Protein AF-A0A382XWN4-F1 (afdb_monomer_lite)

Secondary structure (DSSP, 8-state):
-HHHHHHHHHHHHHHHHHHHHHHHHHH---S---BSSTT--S-SS--SHHHHHHHHHHHHH--PPPPPB---TTSPPPPHHHHHHHHHHGGG-----SS--

Radius of gyration: 25.38 Å; chains: 1; bounding box: 62×57×52 Å

Foldseek 3Di:
DVVVVVVVVVVVVVVVVVVVVVVVVVVPPVQPQEQPDPQSQQSPPDRDVVSVVQCCCVVPVVHDGGHHHPPVPPPPDQDPVRVVVVVVVPVPPPPPDPDDD

Organism: NCBI:txid408172

pLDDT: mean 78.72, std 16.1, range [40.53, 98.25]

Sequence (101 aa):
MKRMILFALFLNAALLGVIALQLVALAGGDEGPVASVNGDTNGDGTRDVSDAIHLLSWLFTGGVEPVPVACAQDAPALTPEQAEILSYMSLVTLPVDDIGN

Structure (mmCIF, N/CA/C/O backbone):
data_AF-A0A382XWN4-F1
#
_entry.id   AF-A0A382XWN4-F1
#
loop_
_atom_site.group_PDB
_atom_site.id
_atom_site.type_symbol
_atom_site.label_atom_id
_atom_site.label_alt_id
_atom_site.label_comp_id
_atom_site.label_asym_id
_atom_site.label_entity_id
_atom_site.label_seq_id
_atom_site.pdbx_PDB_ins_code
_atom_site.Cartn_x
_atom_site.Cartn_y
_atom_site.Cartn_z
_atom_site.occupancy
_atom_site.B_iso_or_equiv
_atom_site.auth_seq_id
_atom_site.auth_comp_id
_atom_site.auth_asym_id
_atom_site.auth_atom_id
_atom_site.pdbx_PDB_model_num
ATOM 1 N N . MET A 1 1 ? 43.787 -22.849 -33.720 1.00 65.38 1 MET A N 1
ATOM 2 C CA . MET A 1 1 ? 42.427 -22.347 -34.036 1.00 65.38 1 MET A CA 1
ATOM 3 C C . MET A 1 1 ? 41.381 -22.734 -32.983 1.00 65.38 1 MET A C 1
ATOM 5 O O . MET A 1 1 ? 40.841 -21.831 -32.367 1.00 65.38 1 MET A O 1
ATOM 9 N N . LYS A 1 2 ? 41.148 -24.024 -32.665 1.00 72.56 2 LYS A N 1
ATOM 10 C CA . LYS A 1 2 ? 40.170 -24.450 -31.624 1.00 72.56 2 LYS A CA 1
ATOM 11 C C . LYS A 1 2 ? 40.362 -23.808 -30.236 1.00 72.56 2 LYS A C 1
ATOM 13 O O . LYS A 1 2 ? 39.391 -23.389 -29.621 1.00 72.56 2 LYS A O 1
ATOM 18 N N . ARG A 1 3 ? 41.609 -23.684 -29.764 1.00 80.44 3 ARG A N 1
ATOM 19 C CA . ARG A 1 3 ? 41.934 -23.066 -28.460 1.00 80.44 3 ARG A CA 1
ATOM 20 C C . ARG A 1 3 ? 41.602 -21.568 -28.391 1.00 80.44 3 ARG A C 1
ATOM 22 O O . ARG A 1 3 ? 41.192 -21.089 -27.346 1.00 80.44 3 ARG A O 1
ATOM 29 N N . MET A 1 4 ? 41.726 -20.855 -29.510 1.00 87.06 4 MET A N 1
ATOM 30 C CA . MET A 1 4 ? 41.373 -19.432 -29.606 1.00 87.06 4 MET A CA 1
ATOM 31 C C . MET A 1 4 ? 39.853 -19.230 -29.624 1.00 87.06 4 MET A C 1
ATOM 33 O O . MET A 1 4 ? 39.355 -18.312 -28.987 1.00 87.06 4 MET A O 1
ATOM 37 N N . ILE A 1 5 ? 39.115 -20.120 -30.300 1.00 89.44 5 ILE A N 1
ATOM 38 C CA . ILE A 1 5 ? 37.642 -20.099 -30.328 1.00 89.44 5 ILE A CA 1
ATOM 39 C C . ILE A 1 5 ? 37.071 -20.357 -28.928 1.00 89.44 5 ILE A C 1
ATOM 41 O O . ILE A 1 5 ? 36.167 -19.651 -28.497 1.00 89.44 5 ILE A O 1
ATOM 45 N N . LEU A 1 6 ? 37.634 -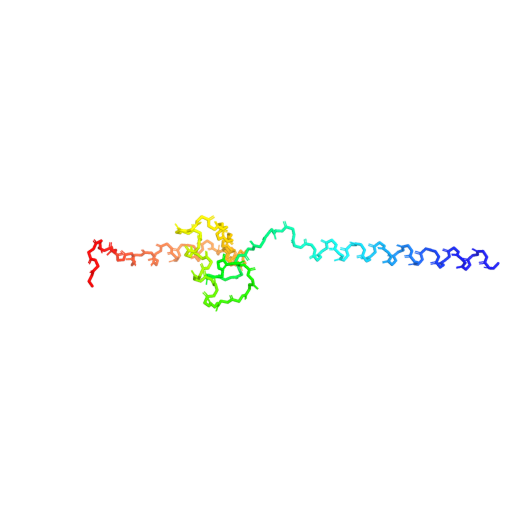21.319 -28.190 1.00 87.81 6 LEU A N 1
ATOM 46 C CA . LEU A 1 6 ? 37.252 -21.590 -26.799 1.00 87.81 6 LEU A CA 1
ATOM 47 C C . LEU A 1 6 ? 37.489 -20.384 -25.885 1.00 87.81 6 LEU A C 1
ATOM 49 O O . LEU A 1 6 ? 36.635 -20.073 -25.063 1.00 87.81 6 LEU A O 1
ATOM 53 N N . PHE A 1 7 ? 38.614 -19.687 -26.053 1.00 92.38 7 PHE A N 1
ATOM 54 C CA . PHE A 1 7 ? 38.912 -18.487 -25.273 1.00 92.38 7 PHE A CA 1
ATOM 55 C C . PHE A 1 7 ? 37.929 -17.349 -25.574 1.00 92.38 7 PHE A C 1
ATOM 57 O O . PHE A 1 7 ? 37.404 -16.727 -24.656 1.00 92.38 7 PHE A O 1
ATOM 64 N N . ALA A 1 8 ? 37.618 -17.120 -26.853 1.00 90.31 8 ALA A N 1
ATOM 65 C CA . ALA A 1 8 ? 36.630 -16.125 -27.260 1.00 90.31 8 ALA A CA 1
ATOM 66 C C . ALA A 1 8 ? 35.223 -16.459 -26.736 1.00 90.31 8 ALA A C 1
ATOM 68 O O . ALA A 1 8 ? 34.504 -15.565 -26.294 1.00 90.31 8 ALA A O 1
ATOM 69 N N . LEU A 1 9 ? 34.835 -17.737 -26.746 1.00 92.31 9 LEU A N 1
ATOM 70 C CA . LEU A 1 9 ? 33.541 -18.184 -26.233 1.00 92.31 9 LEU A CA 1
ATOM 71 C C . LEU A 1 9 ? 33.458 -18.052 -24.708 1.00 92.31 9 LEU A C 1
ATOM 73 O O . LEU A 1 9 ? 32.450 -17.580 -24.194 1.00 92.31 9 LEU A O 1
ATOM 77 N N . PHE A 1 10 ? 34.535 -18.392 -23.996 1.00 94.38 10 PHE A N 1
ATOM 78 C CA . PHE A 1 10 ? 34.638 -18.187 -22.553 1.00 94.38 10 PHE A CA 1
ATOM 79 C C . PHE A 1 10 ? 34.536 -16.703 -22.185 1.00 94.38 10 PHE A C 1
ATOM 81 O O . PHE A 1 10 ? 33.781 -16.348 -21.287 1.00 94.38 10 PHE A O 1
ATOM 88 N N . LEU A 1 11 ? 35.236 -15.829 -22.915 1.00 94.19 11 LEU A N 1
ATOM 89 C CA . LEU A 1 11 ? 35.190 -14.387 -22.683 1.00 94.19 11 LEU A CA 1
ATOM 90 C C . LEU A 1 11 ? 33.790 -13.808 -22.944 1.00 94.19 11 LEU A C 1
ATOM 92 O O . LEU A 1 11 ? 33.306 -13.013 -22.145 1.00 94.19 11 LEU A O 1
ATOM 96 N N . ASN A 1 12 ? 33.119 -14.241 -24.017 1.00 91.56 12 ASN A N 1
ATOM 97 C CA . ASN A 1 12 ? 31.736 -13.845 -24.296 1.00 91.56 12 ASN A CA 1
ATOM 98 C C . ASN A 1 12 ? 30.770 -14.343 -23.211 1.00 91.56 12 ASN A C 1
ATOM 100 O O . ASN A 1 12 ? 29.927 -13.576 -22.758 1.00 91.56 12 ASN A O 1
ATOM 104 N N . ALA A 1 13 ? 30.908 -15.592 -22.757 1.00 94.12 13 ALA A N 1
ATOM 105 C CA . ALA A 1 13 ? 30.074 -16.145 -21.691 1.00 94.12 13 ALA A CA 1
ATOM 106 C C . ALA A 1 13 ? 30.297 -15.427 -20.349 1.00 94.12 13 ALA A C 1
ATOM 108 O O . ALA A 1 13 ? 29.333 -15.119 -19.651 1.00 94.12 13 ALA A O 1
ATOM 109 N N . ALA A 1 14 ? 31.550 -15.111 -20.011 1.00 94.00 14 ALA A N 1
ATOM 110 C CA . ALA A 1 14 ? 31.891 -14.356 -18.810 1.00 94.00 14 ALA A CA 1
ATOM 111 C C . ALA A 1 14 ? 31.325 -12.929 -18.862 1.00 94.00 14 ALA A C 1
ATOM 113 O O . ALA A 1 14 ? 30.727 -12.477 -17.890 1.00 94.00 14 ALA A O 1
ATOM 114 N N . LEU A 1 15 ? 31.448 -12.243 -20.005 1.00 93.94 15 LEU A N 1
ATOM 115 C CA . LEU A 1 15 ? 30.873 -10.913 -20.206 1.00 93.94 15 LEU A CA 1
ATOM 116 C C . LEU A 1 15 ? 29.347 -10.934 -20.044 1.00 93.94 15 LEU A C 1
ATOM 118 O O . LEU A 1 15 ? 28.794 -10.096 -19.335 1.00 93.94 15 LEU A O 1
ATOM 122 N N . LEU A 1 16 ? 28.675 -11.922 -20.642 1.00 92.00 16 LEU A N 1
ATOM 123 C CA . LEU A 1 16 ? 27.226 -12.085 -20.519 1.00 92.00 16 LEU A CA 1
ATOM 124 C C . LEU A 1 16 ? 26.806 -12.360 -19.067 1.00 92.00 16 LEU A C 1
ATOM 126 O O . LEU A 1 16 ? 25.818 -11.802 -18.600 1.00 92.00 16 LEU A O 1
ATOM 130 N N . GLY A 1 17 ? 27.576 -13.178 -18.341 1.00 91.44 17 GLY A N 1
ATOM 131 C CA . GLY A 1 17 ? 27.346 -13.463 -16.925 1.00 91.44 17 GLY A CA 1
ATOM 132 C C . GLY A 1 17 ? 27.500 -12.229 -16.034 1.00 91.44 17 GLY A C 1
ATOM 133 O O . GLY A 1 17 ? 26.668 -12.003 -15.161 1.00 91.44 17 GLY A O 1
ATOM 134 N N . VAL A 1 18 ? 28.512 -11.393 -16.287 1.00 90.62 18 VAL A N 1
ATOM 135 C CA . VAL A 1 18 ? 28.707 -10.124 -15.564 1.00 90.62 18 VAL A CA 1
ATOM 136 C C . VAL A 1 18 ? 27.560 -9.150 -15.841 1.00 90.62 18 VAL A C 1
ATOM 138 O O . VAL A 1 18 ? 27.043 -8.549 -14.903 1.00 90.62 18 VAL A O 1
ATOM 141 N N . ILE A 1 19 ? 27.119 -9.028 -17.097 1.00 86.56 19 ILE A N 1
ATOM 142 C CA . ILE A 1 19 ? 25.971 -8.184 -17.466 1.00 86.56 19 ILE A CA 1
ATOM 143 C C . ILE A 1 19 ? 24.690 -8.688 -16.787 1.00 86.56 19 ILE A C 1
ATOM 145 O O . ILE A 1 19 ? 23.955 -7.892 -16.211 1.00 86.56 19 ILE A O 1
ATOM 149 N N . ALA A 1 20 ? 24.440 -9.999 -16.788 1.00 82.62 20 ALA A N 1
ATOM 150 C CA . ALA A 1 20 ? 23.283 -10.583 -16.109 1.00 82.62 20 ALA A CA 1
ATOM 151 C C . ALA A 1 20 ? 23.294 -10.302 -14.596 1.00 82.62 20 ALA A C 1
ATOM 153 O O . ALA A 1 20 ? 22.256 -9.970 -14.028 1.00 82.62 20 ALA A O 1
ATOM 154 N N . LEU A 1 21 ? 24.465 -10.371 -13.953 1.00 76.88 21 LEU A N 1
ATOM 155 C CA . LEU A 1 21 ? 24.609 -10.075 -12.526 1.00 76.88 21 LEU A CA 1
ATOM 156 C C . LEU A 1 21 ? 24.355 -8.591 -12.215 1.00 76.88 21 LEU A C 1
ATOM 158 O O . LEU A 1 21 ? 23.700 -8.274 -11.226 1.00 76.88 21 LEU A O 1
ATOM 162 N N . GLN A 1 22 ? 24.824 -7.684 -13.078 1.00 74.38 22 GLN A N 1
ATOM 163 C CA . GLN A 1 22 ? 24.570 -6.245 -12.941 1.00 74.38 22 GLN A CA 1
ATOM 164 C C . GLN A 1 22 ? 23.089 -5.890 -13.144 1.00 74.38 22 GLN A C 1
ATOM 166 O O . GLN A 1 22 ? 22.570 -5.028 -12.442 1.00 74.38 22 GLN A O 1
ATOM 171 N N . LEU A 1 23 ? 22.388 -6.572 -14.056 1.00 64.38 23 LEU A N 1
ATOM 172 C CA . LEU A 1 23 ? 20.950 -6.372 -14.265 1.00 64.38 23 LEU A CA 1
ATOM 173 C C . LEU A 1 23 ? 20.113 -6.868 -13.079 1.00 64.38 23 LEU A C 1
ATOM 175 O O . LEU A 1 23 ? 19.139 -6.218 -12.712 1.00 64.38 23 LEU A O 1
ATOM 179 N N . VAL A 1 24 ? 20.511 -7.976 -12.445 1.00 66.06 24 VAL A N 1
ATOM 180 C CA . VAL A 1 24 ? 19.879 -8.454 -11.203 1.00 66.06 24 VAL A CA 1
ATOM 181 C C . VAL A 1 24 ? 20.074 -7.453 -10.061 1.00 66.06 24 VAL A C 1
ATOM 183 O O . VAL A 1 24 ? 19.134 -7.211 -9.313 1.00 66.06 24 VAL A O 1
ATOM 186 N N . ALA A 1 25 ? 21.247 -6.822 -9.957 1.00 61.06 25 ALA A N 1
ATOM 187 C CA . ALA A 1 25 ? 21.509 -5.800 -8.942 1.00 61.06 25 ALA A CA 1
ATOM 188 C C . ALA A 1 25 ? 20.694 -4.506 -9.146 1.00 61.06 25 ALA A C 1
ATOM 190 O O . ALA A 1 25 ? 20.339 -3.865 -8.168 1.00 61.06 25 ALA A O 1
ATOM 191 N N . LEU A 1 26 ? 20.355 -4.138 -10.388 1.00 57.34 26 LEU A N 1
ATOM 192 C CA . LEU A 1 26 ? 19.472 -2.997 -10.676 1.00 57.34 26 LEU A CA 1
ATOM 193 C C . LEU A 1 26 ? 17.984 -3.318 -10.433 1.00 57.34 26 LEU A C 1
ATOM 195 O O . LEU A 1 26 ? 17.194 -2.416 -10.178 1.00 57.34 26 LEU A O 1
ATOM 199 N N . ALA A 1 27 ? 17.598 -4.594 -10.519 1.00 58.88 27 ALA A N 1
ATOM 200 C CA . ALA A 1 27 ? 16.247 -5.063 -10.204 1.00 58.88 27 ALA A CA 1
ATOM 201 C C . ALA A 1 27 ? 16.025 -5.298 -8.697 1.00 58.88 27 ALA A C 1
ATOM 203 O O . ALA A 1 27 ? 14.887 -5.480 -8.266 1.00 58.88 27 ALA A O 1
ATOM 204 N N . GLY A 1 28 ? 17.100 -5.303 -7.904 1.00 51.62 28 GLY A N 1
ATOM 205 C CA .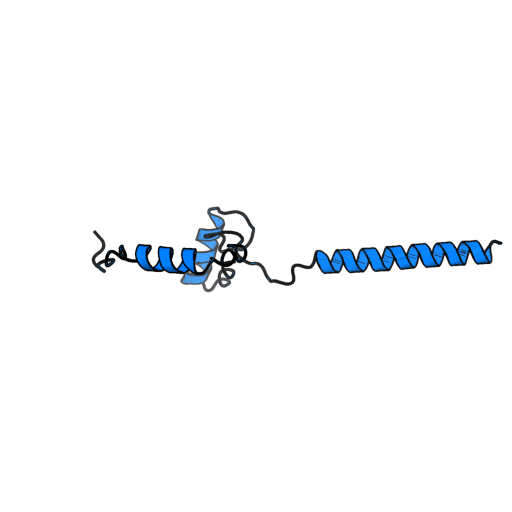 GLY A 1 28 ? 17.049 -5.335 -6.449 1.00 51.62 28 GLY A CA 1
ATOM 206 C C . GLY A 1 28 ? 16.663 -3.968 -5.901 1.00 51.62 28 GLY A C 1
ATOM 207 O O . GLY A 1 28 ? 17.530 -3.206 -5.485 1.00 51.62 28 GLY A O 1
ATOM 208 N N . GLY A 1 29 ? 15.365 -3.661 -5.911 1.00 57.31 29 GLY A N 1
ATOM 209 C CA . GLY A 1 29 ? 14.797 -2.678 -4.995 1.00 57.31 29 GLY A CA 1
ATOM 210 C C . GLY A 1 29 ? 14.996 -3.193 -3.573 1.00 57.31 29 GLY A C 1
ATOM 211 O O . GLY A 1 29 ? 14.180 -3.957 -3.075 1.00 57.31 29 GLY A O 1
ATOM 212 N N . ASP A 1 30 ? 16.131 -2.844 -2.973 1.00 55.16 30 ASP A N 1
ATOM 213 C CA . ASP A 1 30 ? 16.509 -3.195 -1.595 1.00 55.16 30 ASP A CA 1
ATOM 214 C C . ASP A 1 30 ? 15.905 -2.207 -0.577 1.00 55.16 30 ASP A C 1
ATOM 216 O O . ASP A 1 30 ? 16.255 -2.180 0.600 1.00 55.16 30 ASP A O 1
ATOM 220 N N . GLU A 1 31 ? 14.968 -1.383 -1.039 1.00 60.06 31 GLU A N 1
ATOM 221 C CA . GLU A 1 31 ? 14.023 -0.685 -0.189 1.00 60.06 31 GLU A CA 1
ATOM 222 C C . GLU A 1 31 ? 12.939 -1.727 0.128 1.00 60.06 31 GLU A C 1
ATOM 224 O O . GLU A 1 31 ? 12.261 -2.209 -0.783 1.00 60.06 31 GLU A O 1
ATOM 229 N N . GLY A 1 32 ? 12.799 -2.146 1.392 1.00 66.31 32 GLY A N 1
ATOM 230 C CA . GLY A 1 32 ? 11.679 -3.003 1.813 1.00 66.31 32 GLY A CA 1
ATOM 231 C C . GLY A 1 32 ? 10.331 -2.438 1.337 1.00 66.31 32 GLY A C 1
ATOM 232 O O . GLY A 1 32 ? 10.287 -1.286 0.922 1.00 66.31 32 GLY A O 1
ATOM 233 N N . PRO A 1 33 ? 9.227 -3.205 1.370 1.00 70.81 33 PRO A N 1
ATOM 234 C CA . PRO A 1 33 ? 7.963 -2.754 0.789 1.00 70.81 33 PRO A CA 1
ATOM 235 C C . PRO A 1 33 ? 7.613 -1.342 1.290 1.00 70.81 33 PRO A C 1
ATOM 237 O O . PRO A 1 33 ? 7.624 -1.085 2.494 1.00 70.81 33 PRO A O 1
ATOM 240 N N . VAL A 1 34 ? 7.404 -0.422 0.346 1.00 81.38 34 VAL A N 1
ATOM 241 C CA . VAL A 1 34 ? 7.080 0.994 0.571 1.00 81.38 34 VAL A CA 1
ATOM 242 C C . VAL A 1 34 ? 5.737 1.250 -0.099 1.00 81.38 34 VAL A C 1
ATOM 244 O O . VAL A 1 34 ? 5.513 0.765 -1.209 1.00 81.38 34 VAL A O 1
ATOM 247 N N . ALA A 1 35 ? 4.854 2.017 0.541 1.00 83.75 35 ALA A N 1
ATOM 248 C CA . ALA A 1 35 ? 3.567 2.358 -0.056 1.00 83.75 35 ALA A CA 1
ATOM 249 C C . ALA A 1 35 ? 3.798 3.103 -1.374 1.00 83.75 35 ALA A C 1
ATOM 251 O O . ALA A 1 35 ? 4.428 4.163 -1.381 1.00 83.75 35 ALA A O 1
ATOM 252 N N . SER A 1 36 ? 3.257 2.586 -2.474 1.00 80.94 36 SER A N 1
ATOM 253 C CA . SER A 1 36 ? 3.373 3.212 -3.798 1.00 80.94 36 SER A CA 1
ATOM 254 C C . SER A 1 36 ? 2.523 4.483 -3.933 1.00 80.94 36 SER A C 1
ATOM 256 O O . SER A 1 36 ? 2.791 5.356 -4.762 1.00 80.94 36 SER A O 1
ATOM 258 N N . VAL A 1 37 ? 1.476 4.591 -3.112 1.00 81.50 37 VAL A N 1
ATOM 259 C CA . VAL A 1 37 ? 0.506 5.685 -3.096 1.00 81.50 37 VAL A CA 1
ATOM 260 C C . VAL A 1 37 ? -0.082 5.842 -1.694 1.00 81.50 37 VAL A C 1
ATOM 262 O O . VAL A 1 37 ? -0.134 4.896 -0.911 1.00 81.50 37 VAL A O 1
ATOM 265 N N . ASN A 1 38 ? -0.601 7.031 -1.378 1.00 84.25 38 ASN A N 1
ATOM 266 C CA . ASN A 1 38 ? -1.374 7.241 -0.155 1.00 84.25 38 ASN A CA 1
ATOM 267 C C . ASN A 1 38 ? -2.512 6.210 -0.037 1.00 84.25 38 ASN A C 1
ATOM 269 O O . ASN A 1 38 ? -3.429 6.176 -0.872 1.00 84.25 38 ASN A O 1
ATOM 273 N N . GLY A 1 39 ? -2.459 5.431 1.043 1.00 88.38 39 GLY A N 1
ATOM 274 C CA . GLY A 1 39 ? -3.445 4.410 1.391 1.00 88.38 39 GLY A CA 1
ATOM 275 C C . GLY A 1 39 ? -3.037 2.967 1.088 1.00 88.38 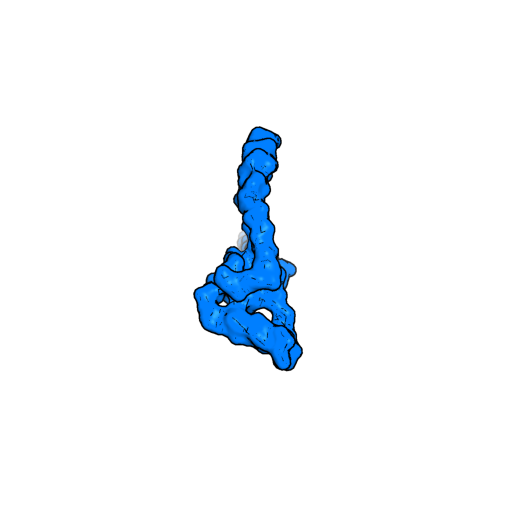39 GLY A C 1
ATOM 276 O O . GLY A 1 39 ? -3.785 2.097 1.501 1.00 88.38 39 GLY A O 1
ATOM 277 N N . ASP A 1 40 ? -1.897 2.724 0.433 1.00 92.19 40 ASP A N 1
ATOM 278 C CA . ASP A 1 40 ? -1.304 1.390 0.204 1.00 92.19 40 ASP A CA 1
ATOM 279 C C . ASP A 1 40 ? -0.517 0.953 1.456 1.00 92.19 40 ASP A C 1
ATOM 281 O O . ASP A 1 40 ? 0.700 1.104 1.543 1.00 92.19 40 ASP A O 1
ATOM 285 N N . THR A 1 41 ? -1.230 0.561 2.513 1.00 93.25 41 THR A N 1
ATOM 286 C CA . THR A 1 41 ? -0.639 0.307 3.843 1.00 93.25 41 THR A CA 1
ATOM 287 C C . THR A 1 41 ? 0.061 -1.040 3.923 1.00 93.25 41 THR A C 1
ATOM 289 O O . THR A 1 41 ? 0.882 -1.235 4.823 1.00 93.25 41 THR A O 1
ATOM 292 N N . ASN A 1 42 ? -0.263 -1.958 3.011 1.00 93.50 42 ASN A N 1
ATOM 293 C CA . ASN A 1 42 ? 0.357 -3.273 2.928 1.00 93.50 42 ASN A CA 1
ATOM 294 C C . ASN A 1 42 ? 1.541 -3.314 1.930 1.00 93.50 42 ASN A C 1
ATOM 296 O O . ASN A 1 42 ? 2.308 -4.278 1.955 1.00 93.50 42 ASN A O 1
ATOM 300 N N . GLY A 1 43 ? 1.722 -2.273 1.107 1.00 91.25 43 GLY A N 1
ATOM 301 C CA . GLY A 1 43 ? 2.836 -2.115 0.172 1.00 91.25 43 GLY A CA 1
ATOM 302 C C . GLY A 1 43 ? 2.771 -3.032 -1.045 1.00 91.25 43 GLY A C 1
ATOM 303 O O . GLY A 1 43 ? 3.816 -3.323 -1.631 1.00 91.25 43 GLY A O 1
ATOM 304 N N . ASP A 1 44 ? 1.58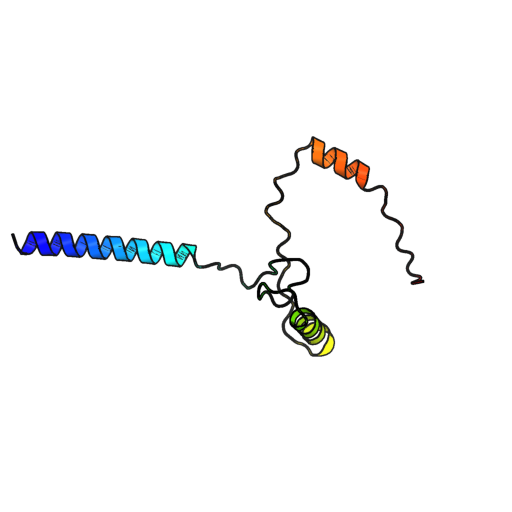7 -3.534 -1.404 1.00 91.44 44 ASP A N 1
ATOM 305 C CA . ASP A 1 44 ? 1.414 -4.450 -2.535 1.00 91.44 44 ASP A CA 1
ATOM 306 C C . ASP A 1 44 ? 1.210 -3.734 -3.883 1.00 91.44 44 ASP A C 1
ATOM 308 O O . ASP A 1 44 ? 1.236 -4.372 -4.941 1.00 91.44 44 ASP A O 1
ATOM 312 N N . GLY A 1 45 ? 1.079 -2.403 -3.861 1.00 87.81 45 GLY A N 1
ATOM 313 C CA . GLY A 1 45 ? 0.893 -1.574 -5.050 1.00 87.81 45 GLY A CA 1
ATOM 314 C C . GLY A 1 45 ? -0.565 -1.420 -5.492 1.00 87.81 45 GLY A C 1
ATOM 315 O O . GLY A 1 45 ? -0.841 -0.748 -6.491 1.00 87.81 45 GLY A O 1
ATOM 316 N N . THR A 1 46 ? -1.509 -2.016 -4.768 1.00 90.19 46 THR A N 1
ATOM 317 C CA . THR A 1 46 ? -2.941 -2.019 -5.065 1.00 90.19 46 THR A CA 1
ATOM 318 C C . THR A 1 46 ? -3.692 -1.383 -3.910 1.00 90.19 46 THR A C 1
ATOM 320 O O . THR A 1 46 ? -3.622 -1.845 -2.786 1.00 90.19 46 THR A O 1
ATOM 323 N N . ARG A 1 47 ? -4.473 -0.333 -4.188 1.00 90.88 47 ARG A N 1
ATOM 324 C CA . ARG A 1 47 ? -5.285 0.310 -3.149 1.00 90.88 47 ARG A CA 1
ATOM 325 C C . ARG A 1 47 ? -6.667 -0.326 -3.057 1.00 90.88 47 ARG A C 1
ATOM 327 O O . ARG A 1 47 ? -7.552 0.029 -3.845 1.00 90.88 47 ARG A O 1
ATOM 334 N N . ASP A 1 48 ? -6.863 -1.230 -2.105 1.00 95.44 48 ASP A N 1
ATOM 335 C CA . ASP A 1 48 ? -8.111 -1.969 -1.915 1.00 95.44 48 ASP A CA 1
ATOM 336 C C . ASP A 1 48 ? -8.486 -2.204 -0.432 1.00 95.44 48 ASP A C 1
ATOM 338 O O . ASP A 1 48 ? -8.039 -1.510 0.478 1.00 95.44 48 ASP A O 1
ATOM 342 N N . VAL A 1 49 ? -9.436 -3.111 -0.166 1.00 97.75 49 VAL A N 1
ATOM 343 C CA . VAL A 1 49 ? -9.922 -3.369 1.203 1.00 97.75 49 VAL A CA 1
ATOM 344 C C . VAL A 1 49 ? -8.862 -4.027 2.092 1.00 97.75 49 VAL A C 1
ATOM 346 O O . VAL A 1 49 ? -8.939 -3.928 3.320 1.00 97.75 49 VAL A O 1
ATOM 349 N N . SER A 1 50 ? -7.883 -4.705 1.496 1.00 97.06 50 SER A N 1
ATOM 350 C CA . SER A 1 50 ? -6.813 -5.366 2.229 1.00 97.06 50 SER A CA 1
ATOM 351 C C . SER A 1 50 ? -5.930 -4.359 2.971 1.00 97.06 50 SER A C 1
ATOM 353 O O . SER A 1 50 ? -5.519 -4.667 4.088 1.00 97.06 50 SER A O 1
ATOM 355 N N . ASP A 1 51 ? -5.772 -3.134 2.460 1.00 96.25 51 ASP A N 1
ATOM 356 C CA . ASP A 1 51 ? -5.080 -2.034 3.146 1.00 96.25 51 ASP A CA 1
ATOM 357 C C . ASP A 1 51 ? -5.747 -1.658 4.472 1.00 96.25 51 ASP A C 1
ATOM 359 O O . ASP A 1 51 ? -5.109 -1.503 5.519 1.00 96.25 51 ASP A O 1
ATOM 363 N N . ALA A 1 52 ? -7.075 -1.529 4.455 1.00 97.50 52 ALA A N 1
ATOM 364 C CA . ALA A 1 52 ? -7.835 -1.200 5.653 1.00 97.50 52 ALA A CA 1
ATOM 365 C C . ALA A 1 52 ? -7.746 -2.337 6.680 1.00 97.50 52 ALA A C 1
ATOM 367 O O . ALA A 1 52 ? -7.556 -2.090 7.870 1.00 97.50 52 ALA A O 1
ATOM 368 N N . ILE A 1 53 ? -7.842 -3.590 6.225 1.00 98.06 53 ILE A N 1
ATOM 369 C CA . ILE A 1 53 ? -7.708 -4.767 7.092 1.00 98.06 53 ILE A CA 1
ATOM 370 C C . ILE A 1 53 ? -6.302 -4.832 7.696 1.00 98.06 53 ILE A C 1
ATOM 372 O O . ILE A 1 53 ? -6.170 -5.072 8.897 1.00 98.06 53 ILE A O 1
ATOM 376 N N . HIS A 1 54 ? -5.267 -4.590 6.891 1.00 97.56 54 HIS A N 1
ATOM 377 C CA . HIS A 1 54 ? -3.875 -4.577 7.326 1.00 97.56 54 HIS A CA 1
ATOM 378 C C . HIS A 1 54 ? -3.653 -3.533 8.428 1.00 97.56 54 HIS A C 1
ATOM 380 O O . HIS A 1 54 ? -3.167 -3.861 9.512 1.00 97.56 54 HIS A O 1
ATOM 386 N N . LEU A 1 55 ? -4.133 -2.306 8.206 1.00 96.56 55 LEU A N 1
ATOM 387 C CA . LEU A 1 55 ? -4.044 -1.219 9.180 1.00 96.56 55 LEU A CA 1
ATOM 388 C C . LEU A 1 55 ? -4.776 -1.543 10.492 1.00 96.56 55 LEU A C 1
ATOM 390 O O . LEU A 1 55 ? -4.238 -1.331 11.578 1.00 96.56 55 LEU A O 1
ATOM 394 N N . LEU A 1 56 ? -5.994 -2.085 10.415 1.00 98.25 56 LEU A N 1
ATOM 395 C CA . LEU A 1 56 ? -6.754 -2.480 11.604 1.00 98.25 56 LEU A CA 1
ATOM 396 C C . LEU A 1 56 ? -6.077 -3.634 12.356 1.00 98.25 56 LEU A C 1
ATOM 398 O O . LEU A 1 56 ? -6.096 -3.666 13.587 1.00 98.25 56 LEU A O 1
ATOM 402 N N . SER A 1 57 ? -5.456 -4.570 11.636 1.00 98.25 57 SER A N 1
ATOM 403 C CA . SER A 1 57 ? -4.719 -5.672 12.250 1.00 98.25 57 SER A CA 1
ATOM 404 C C . SER A 1 57 ? -3.523 -5.163 13.053 1.00 98.25 57 SER A C 1
ATOM 406 O O . SER A 1 57 ? -3.336 -5.592 14.197 1.00 98.25 57 SER A O 1
ATOM 408 N N . TRP A 1 58 ? -2.764 -4.205 12.524 1.00 97.62 58 TRP A N 1
ATOM 409 C CA . TRP A 1 58 ? -1.702 -3.542 13.278 1.00 97.62 58 TRP A CA 1
ATOM 410 C C . TRP A 1 58 ? -2.241 -2.851 14.538 1.00 97.62 58 TRP A C 1
ATOM 412 O O . TRP A 1 58 ? -1.795 -3.154 15.645 1.00 97.62 58 TRP A O 1
ATOM 422 N N . LEU A 1 59 ? -3.267 -2.006 14.385 1.00 97.81 59 LEU A N 1
ATOM 423 C CA . LEU A 1 59 ? -3.822 -1.195 15.475 1.00 97.81 59 LEU A CA 1
ATOM 424 C C . LEU A 1 59 ? -4.415 -2.021 16.622 1.00 97.81 59 LEU A C 1
ATOM 426 O O . LEU A 1 59 ? -4.269 -1.655 17.787 1.00 97.81 59 LEU A O 1
ATOM 430 N N . PHE A 1 60 ? -5.121 -3.107 16.302 1.00 98.19 60 PHE A N 1
ATOM 431 C CA . PHE A 1 60 ? -5.983 -3.790 17.273 1.00 98.19 60 PHE A CA 1
ATOM 432 C C . PHE A 1 60 ? -5.572 -5.224 17.584 1.00 98.19 60 PHE A C 1
ATOM 434 O O . PHE A 1 60 ? -6.000 -5.767 18.601 1.00 98.19 60 PHE A O 1
ATOM 441 N N . THR A 1 61 ? -4.760 -5.853 16.733 1.00 97.69 61 THR A N 1
ATOM 442 C CA . THR A 1 61 ? -4.385 -7.268 16.892 1.00 97.69 61 THR A CA 1
ATOM 443 C C . THR A 1 61 ? -2.882 -7.498 17.036 1.00 97.69 61 THR A C 1
ATOM 445 O O . THR A 1 61 ? -2.469 -8.640 17.214 1.00 97.69 61 THR A O 1
ATOM 448 N N . GLY A 1 62 ? -2.066 -6.435 16.999 1.00 95.56 62 GLY A N 1
ATOM 449 C CA . GLY A 1 62 ? -0.604 -6.547 17.037 1.00 95.56 62 GLY A CA 1
ATOM 450 C C . GLY A 1 62 ? -0.018 -7.110 15.740 1.00 95.56 62 GLY A C 1
ATOM 451 O O . GLY A 1 62 ? 0.974 -7.836 15.778 1.00 95.56 62 GLY A O 1
ATOM 452 N N . GLY A 1 63 ? -0.671 -6.826 14.609 1.00 95.38 63 GLY A N 1
ATOM 453 C CA . GLY A 1 63 ? -0.181 -7.160 13.273 1.00 95.38 63 GLY A CA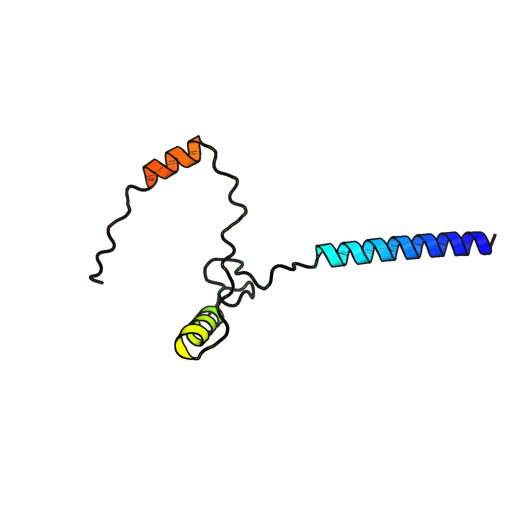 1
ATOM 454 C C . GLY A 1 63 ? 1.095 -6.397 12.897 1.00 95.38 63 GLY A C 1
ATOM 455 O O . GLY A 1 63 ? 1.613 -5.595 13.673 1.00 95.38 63 GLY A O 1
ATOM 456 N N . VAL A 1 64 ? 1.605 -6.658 11.693 1.00 94.88 64 VAL A N 1
ATOM 457 C CA . VAL A 1 64 ? 2.798 -5.981 11.155 1.00 94.88 64 VAL A CA 1
ATOM 458 C C . VAL A 1 64 ? 2.508 -4.492 10.959 1.00 94.88 64 VAL A C 1
ATOM 460 O O . VAL A 1 64 ? 1.406 -4.134 10.559 1.00 94.88 64 VAL A O 1
ATOM 463 N N . GLU A 1 65 ? 3.482 -3.636 11.271 1.00 95.25 65 GLU A N 1
ATOM 464 C CA . GLU A 1 65 ? 3.372 -2.189 11.058 1.00 95.25 65 GLU A CA 1
ATOM 465 C C . GLU A 1 65 ? 3.205 -1.855 9.566 1.00 95.25 65 GLU A C 1
ATOM 467 O O . GLU A 1 65 ? 3.895 -2.468 8.746 1.00 95.25 65 GLU A O 1
ATOM 472 N N . PRO A 1 66 ? 2.315 -0.903 9.209 1.00 94.00 66 PRO A N 1
ATOM 473 C CA . PRO A 1 66 ? 2.158 -0.451 7.836 1.00 94.00 66 PRO A CA 1
ATOM 474 C C . PRO A 1 66 ? 3.477 -0.024 7.209 1.00 94.00 66 PRO A C 1
ATOM 476 O O . PRO A 1 66 ? 4.344 0.558 7.866 1.00 94.00 66 PRO A O 1
ATOM 479 N N . VAL A 1 67 ? 3.597 -0.267 5.909 1.00 92.75 67 VAL A N 1
ATOM 480 C CA . VAL A 1 67 ? 4.781 0.141 5.159 1.00 92.75 67 VAL A CA 1
ATOM 481 C C . VAL A 1 67 ? 4.961 1.663 5.201 1.00 92.75 67 VAL A C 1
ATOM 483 O O . VAL A 1 67 ? 3.973 2.409 5.227 1.00 92.75 67 VAL A O 1
ATOM 486 N N . PRO A 1 68 ? 6.210 2.164 5.205 1.00 85.75 68 PRO A N 1
ATOM 487 C CA . PRO A 1 68 ? 6.451 3.594 5.140 1.00 85.75 68 PRO A CA 1
ATOM 488 C C . PRO A 1 68 ? 5.824 4.165 3.868 1.00 85.75 68 PRO A C 1
ATOM 490 O O . PRO A 1 68 ? 5.866 3.554 2.800 1.00 85.75 68 PRO A O 1
ATOM 493 N N . VAL A 1 69 ? 5.238 5.356 3.979 1.00 77.12 69 VAL A N 1
ATOM 494 C CA . VAL A 1 69 ? 4.716 6.058 2.809 1.00 77.12 69 VAL A CA 1
ATOM 495 C C . VAL A 1 69 ? 5.905 6.503 1.968 1.00 77.12 69 VAL A C 1
ATOM 497 O O . VAL A 1 69 ? 6.742 7.265 2.462 1.00 77.12 69 VAL A O 1
ATOM 500 N N . ALA A 1 70 ? 5.970 6.089 0.697 1.00 69.50 70 ALA A N 1
ATOM 501 C CA . ALA A 1 70 ? 6.782 6.825 -0.257 1.00 69.50 70 ALA A CA 1
ATOM 502 C C . ALA A 1 70 ? 6.099 8.184 -0.387 1.00 69.50 70 ALA A C 1
ATOM 504 O O . ALA A 1 70 ? 5.144 8.356 -1.147 1.00 69.50 70 ALA A O 1
ATOM 505 N N . CYS A 1 71 ? 6.543 9.175 0.394 1.00 59.16 71 CYS A N 1
ATOM 506 C CA . CYS A 1 71 ? 6.323 10.560 0.004 1.00 59.16 71 CYS A CA 1
ATOM 507 C C . CYS A 1 71 ? 6.719 10.621 -1.468 1.00 59.16 71 CYS A C 1
ATOM 509 O O . CYS A 1 71 ? 7.754 10.053 -1.801 1.00 59.16 71 CYS A O 1
ATOM 511 N N . ALA A 1 72 ? 5.902 11.216 -2.338 1.00 56.88 72 ALA A N 1
ATOM 512 C CA . ALA A 1 72 ? 6.245 11.349 -3.748 1.00 56.88 72 ALA A CA 1
ATOM 513 C C . ALA A 1 72 ? 7.617 12.040 -3.849 1.00 56.88 72 ALA A C 1
ATOM 515 O O . ALA A 1 72 ? 7.709 13.265 -3.802 1.00 56.88 72 ALA A O 1
ATOM 516 N N . GLN A 1 73 ? 8.692 11.252 -3.907 1.00 52.44 73 GLN A N 1
ATOM 517 C CA . GLN A 1 73 ? 10.069 11.737 -3.866 1.00 52.44 73 GLN A CA 1
ATOM 518 C C . GLN A 1 73 ? 10.491 12.305 -5.223 1.00 52.44 73 GLN A C 1
ATOM 520 O O . GLN A 1 73 ? 11.612 12.773 -5.368 1.00 52.44 73 GLN A O 1
ATOM 525 N N . ASP A 1 74 ? 9.552 12.390 -6.165 1.00 51.00 74 ASP A N 1
ATOM 526 C CA . ASP A 1 74 ? 9.765 12.939 -7.495 1.00 51.00 74 ASP A CA 1
ATOM 527 C C . ASP A 1 74 ? 8.911 14.183 -7.767 1.00 51.00 74 ASP A C 1
ATOM 529 O O . ASP A 1 74 ? 8.691 14.548 -8.924 1.00 51.00 74 ASP A O 1
ATOM 533 N N . ALA A 1 75 ? 8.425 14.883 -6.732 1.00 55.16 75 ALA A N 1
ATOM 534 C CA . ALA A 1 75 ? 8.080 16.282 -6.954 1.00 55.16 75 ALA A CA 1
ATOM 535 C C . ALA A 1 75 ? 9.399 17.007 -7.282 1.00 55.16 75 ALA A C 1
ATOM 537 O O . ALA A 1 75 ? 10.294 17.020 -6.430 1.00 55.16 75 ALA A O 1
ATOM 538 N N . PRO A 1 76 ? 9.575 17.575 -8.494 1.00 59.38 76 PRO A N 1
ATOM 539 C CA . PRO A 1 76 ? 10.777 18.339 -8.794 1.00 59.38 76 PRO A CA 1
ATOM 540 C C . PRO A 1 76 ? 10.947 19.394 -7.705 1.00 59.38 76 PRO A C 1
ATOM 542 O O . PRO A 1 76 ? 9.959 20.005 -7.290 1.00 59.38 76 PRO A O 1
ATOM 545 N N . ALA A 1 77 ? 12.182 19.567 -7.221 1.00 69.12 77 ALA A N 1
ATOM 546 C CA . ALA A 1 77 ? 12.490 20.569 -6.211 1.00 69.12 77 ALA A CA 1
ATOM 547 C C . ALA A 1 77 ? 11.827 21.890 -6.618 1.00 69.12 77 ALA A C 1
ATOM 549 O O . ALA A 1 77 ? 12.113 22.423 -7.693 1.00 69.12 77 ALA A O 1
ATOM 550 N N . LEU A 1 78 ? 10.888 22.356 -5.790 1.00 70.38 78 LEU A N 1
ATOM 551 C CA . LEU A 1 78 ? 10.160 23.591 -6.041 1.00 70.38 78 LEU A CA 1
ATOM 552 C C . LEU A 1 78 ? 11.183 24.701 -6.271 1.00 70.38 78 LEU A C 1
ATOM 554 O O . LEU A 1 78 ? 12.154 24.825 -5.517 1.00 70.38 78 LEU A O 1
ATOM 558 N N . THR A 1 79 ? 10.985 25.516 -7.305 1.00 84.62 79 THR A N 1
ATOM 559 C CA . THR A 1 79 ? 11.794 26.725 -7.439 1.00 84.62 79 THR A CA 1
ATOM 560 C C . THR A 1 79 ? 11.563 27.621 -6.213 1.00 84.62 79 THR A C 1
ATOM 562 O O . THR A 1 79 ? 10.501 27.545 -5.587 1.00 84.62 79 THR A O 1
ATOM 565 N N . PRO A 1 80 ? 12.516 28.498 -5.850 1.00 80.00 80 PRO A N 1
ATOM 566 C CA . PRO A 1 80 ? 12.330 29.432 -4.735 1.00 80.00 80 PRO A CA 1
ATOM 567 C C . PRO A 1 80 ? 11.034 30.250 -4.850 1.00 80.00 80 PRO A C 1
ATOM 569 O O . PRO A 1 80 ? 10.357 30.475 -3.854 1.00 80.00 80 PRO A O 1
ATOM 572 N N . GLU A 1 81 ? 10.648 30.604 -6.079 1.00 83.31 81 GLU A N 1
ATOM 573 C CA . GLU A 1 81 ? 9.393 31.294 -6.392 1.00 83.31 81 GLU A CA 1
ATOM 574 C C . GLU A 1 81 ? 8.162 30.418 -6.107 1.00 83.31 81 GLU A C 1
ATOM 576 O O . GLU A 1 81 ? 7.201 30.870 -5.490 1.00 83.31 81 GLU A O 1
ATOM 581 N N . GLN A 1 82 ? 8.193 29.138 -6.487 1.00 80.56 82 GLN A N 1
ATOM 582 C CA . GLN A 1 82 ? 7.106 28.201 -6.192 1.00 80.56 82 GLN A CA 1
ATOM 583 C C . GLN A 1 82 ? 6.965 27.939 -4.684 1.00 80.56 82 GLN A C 1
ATOM 585 O O . GLN A 1 82 ? 5.845 27.831 -4.188 1.00 80.56 82 GLN A O 1
ATOM 590 N N . ALA A 1 83 ? 8.079 27.875 -3.949 1.00 77.06 83 ALA A N 1
ATOM 591 C CA . ALA A 1 83 ? 8.077 27.734 -2.493 1.00 77.06 83 ALA A CA 1
ATOM 592 C C . ALA A 1 83 ? 7.505 28.981 -1.791 1.00 77.06 83 ALA A C 1
ATOM 594 O O . ALA A 1 83 ? 6.724 28.855 -0.846 1.00 77.06 83 ALA A O 1
ATOM 595 N N . GLU A 1 84 ? 7.840 30.177 -2.282 1.00 81.31 84 GLU A N 1
ATOM 596 C CA . GLU A 1 84 ? 7.290 31.443 -1.793 1.00 81.31 84 GLU A CA 1
ATOM 597 C C . GLU A 1 84 ? 5.775 31.529 -2.050 1.00 81.31 84 GLU A C 1
ATOM 599 O O . GLU A 1 84 ? 5.010 31.792 -1.120 1.00 81.31 84 GLU A O 1
ATOM 604 N N . ILE A 1 85 ? 5.310 31.194 -3.258 1.00 77.62 85 ILE A N 1
ATOM 605 C CA . ILE A 1 85 ? 3.876 31.158 -3.602 1.00 77.62 85 ILE A CA 1
ATOM 606 C C . ILE A 1 85 ? 3.105 30.173 -2.705 1.00 77.62 85 ILE A C 1
ATOM 608 O O . ILE A 1 85 ? 2.024 30.500 -2.210 1.00 77.62 85 ILE A O 1
ATOM 612 N N . LEU A 1 86 ? 3.666 28.991 -2.435 1.00 71.81 86 LEU A N 1
ATOM 613 C CA . LEU A 1 86 ? 3.056 28.000 -1.542 1.00 71.81 86 LEU A CA 1
ATOM 614 C C . LEU A 1 86 ? 2.989 28.477 -0.084 1.00 71.81 86 LEU A C 1
ATOM 616 O O . LEU A 1 86 ? 2.011 28.178 0.604 1.00 71.81 86 LEU A O 1
ATOM 620 N N . SER A 1 87 ? 3.962 29.273 0.373 1.00 75.69 87 SER A N 1
ATOM 621 C CA . SER A 1 87 ? 3.918 29.892 1.705 1.00 75.69 87 SER A CA 1
ATOM 622 C C . SER A 1 87 ? 2.727 30.849 1.864 1.00 75.69 87 SER A C 1
ATOM 624 O O . SER A 1 87 ? 2.102 30.891 2.923 1.00 75.69 87 SER A O 1
ATOM 626 N N . TYR A 1 88 ? 2.339 31.538 0.785 1.00 71.75 88 TYR A N 1
ATOM 627 C CA . TYR A 1 88 ? 1.169 32.418 0.759 1.00 71.75 88 TYR A CA 1
ATOM 628 C C . TYR A 1 88 ? -0.164 31.661 0.617 1.00 71.75 88 TYR A C 1
ATOM 630 O O . TYR A 1 88 ? -1.207 32.175 1.020 1.00 71.75 88 TYR A O 1
ATOM 638 N N . MET A 1 89 ? -0.150 30.427 0.100 1.00 66.62 89 MET A N 1
ATOM 639 C CA . MET A 1 89 ? -1.343 29.574 -0.035 1.00 66.62 89 MET A CA 1
ATOM 640 C C . MET A 1 89 ? -1.727 28.828 1.258 1.00 66.62 89 MET A C 1
ATOM 642 O O . MET A 1 89 ? -2.844 28.324 1.361 1.00 66.62 89 MET A O 1
ATOM 646 N N . SER A 1 90 ? -0.852 28.801 2.270 1.00 60.84 90 SER A N 1
ATOM 647 C CA . SER A 1 90 ? -1.079 28.150 3.575 1.00 60.84 90 SER A CA 1
ATOM 648 C C . SER A 1 90 ? -2.097 28.866 4.488 1.00 60.84 90 SER A C 1
ATOM 650 O O . SER A 1 90 ? -2.368 28.387 5.589 1.00 60.84 90 SER A O 1
ATOM 652 N N . LEU A 1 91 ? -2.684 29.998 4.079 1.00 53.00 91 LEU A N 1
ATOM 653 C CA . LEU A 1 91 ? -3.615 30.784 4.912 1.00 53.00 91 LEU A CA 1
ATOM 654 C C . LEU A 1 91 ? -5.038 30.197 5.038 1.00 53.00 91 LEU A C 1
ATOM 656 O O . LEU A 1 91 ? -5.902 30.829 5.641 1.00 53.00 91 LEU A O 1
ATOM 660 N N . VAL A 1 92 ? -5.289 28.985 4.533 1.00 54.66 92 VAL A N 1
ATOM 661 C CA . VAL A 1 92 ? -6.538 28.238 4.780 1.00 54.66 92 VAL A CA 1
ATOM 662 C C . VAL A 1 92 ? -6.242 26.951 5.552 1.00 54.66 92 VAL A C 1
ATOM 664 O O . VAL A 1 92 ? -6.697 25.866 5.210 1.00 54.66 92 VAL A O 1
ATOM 667 N N . THR A 1 93 ? -5.480 27.050 6.640 1.00 55.31 93 THR A N 1
ATOM 668 C CA . THR A 1 93 ? -5.694 26.125 7.755 1.00 55.31 93 THR A CA 1
ATOM 669 C C . THR A 1 93 ? -6.956 26.600 8.462 1.00 55.31 93 THR A C 1
ATOM 671 O O . THR A 1 93 ? -6.895 27.453 9.351 1.00 55.31 93 THR A O 1
ATOM 674 N N . LEU A 1 94 ? -8.121 26.109 8.030 1.00 49.72 94 LEU A N 1
ATOM 675 C CA . LEU A 1 94 ? -9.278 26.146 8.916 1.00 49.72 94 LEU A CA 1
ATOM 676 C C . LEU A 1 94 ? -8.840 25.432 10.202 1.00 49.72 94 LEU A C 1
ATOM 678 O O . LEU A 1 94 ? -8.286 24.333 10.098 1.00 49.72 94 LEU A O 1
ATOM 682 N N . PRO A 1 95 ? -8.996 26.039 11.390 1.00 52.22 95 PRO A N 1
ATOM 683 C CA . PRO A 1 95 ? -8.873 25.269 12.612 1.00 52.22 95 PRO A CA 1
ATOM 684 C C . PRO A 1 95 ? -9.868 24.118 12.474 1.00 52.22 95 PRO A C 1
ATOM 686 O O . PRO A 1 95 ? -11.064 24.363 12.353 1.00 52.22 95 PRO A O 1
ATOM 689 N N . VAL A 1 96 ? -9.367 22.884 12.397 1.00 58.91 96 VAL A N 1
ATOM 690 C CA . VAL A 1 96 ? -10.193 21.712 12.668 1.00 58.91 96 VAL A CA 1
ATOM 691 C C . VAL A 1 96 ? -10.543 21.865 14.135 1.00 58.91 96 VAL A C 1
ATOM 693 O O . VAL A 1 96 ? -9.711 21.648 15.015 1.00 58.91 96 VAL A O 1
ATOM 696 N N . ASP A 1 97 ? -11.719 22.414 14.387 1.00 59.38 97 ASP A N 1
ATOM 697 C CA . ASP A 1 97 ? -12.294 22.434 15.703 1.00 59.38 97 ASP A CA 1
ATOM 698 C C . ASP A 1 97 ? -12.522 20.979 16.111 1.00 59.38 97 ASP A C 1
ATOM 700 O O . ASP A 1 97 ? -13.125 20.183 15.397 1.00 59.38 97 ASP A O 1
ATOM 704 N N . ASP A 1 98 ? -11.965 20.610 17.261 1.00 58.81 98 ASP A N 1
ATOM 705 C CA . ASP A 1 98 ? -11.995 19.262 17.842 1.00 58.81 98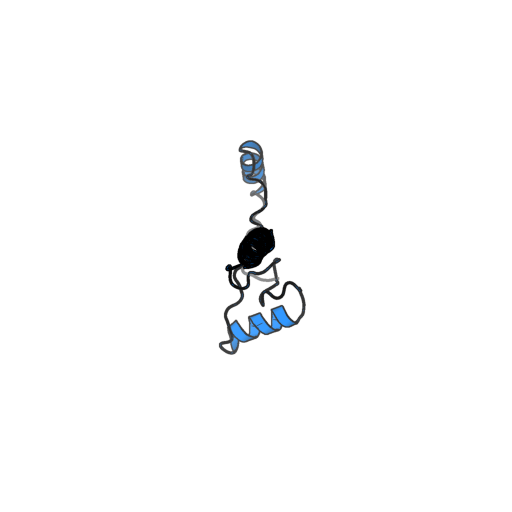 ASP A CA 1
ATOM 706 C C . ASP A 1 98 ? -13.404 18.918 18.392 1.00 58.81 98 ASP A C 1
ATOM 708 O O . ASP A 1 98 ? -13.584 18.337 19.461 1.00 58.81 98 ASP A O 1
ATOM 712 N N . ILE A 1 99 ? -14.440 19.364 17.682 1.00 52.88 99 ILE A N 1
ATOM 713 C CA . ILE A 1 99 ? -15.865 19.205 17.960 1.00 52.88 99 ILE A CA 1
ATOM 714 C C . ILE A 1 99 ? -16.509 18.727 16.665 1.00 52.88 99 ILE A C 1
ATOM 716 O O . ILE A 1 99 ? -17.169 19.478 15.960 1.00 52.88 99 ILE A O 1
ATOM 720 N N . GLY A 1 100 ? -16.275 17.453 16.344 1.00 52.19 100 GLY A N 1
ATOM 721 C CA . GLY A 1 100 ? -16.825 16.802 15.159 1.00 52.19 100 GLY A CA 1
ATOM 722 C C . GLY A 1 100 ? -18.343 16.961 15.040 1.00 52.19 100 GLY A C 1
ATOM 723 O O . GLY A 1 100 ? -19.099 16.222 15.675 1.00 52.19 100 GLY A O 1
ATOM 724 N N . ASN A 1 101 ? -18.767 17.889 14.183 1.00 40.53 101 ASN A N 1
ATOM 725 C CA . ASN A 1 101 ? -20.113 17.969 13.631 1.00 40.53 101 ASN A CA 1
ATOM 726 C C . ASN A 1 101 ? -20.076 18.313 12.142 1.00 40.53 101 ASN A C 1
ATOM 728 O O . ASN A 1 101 ? -19.712 19.463 11.814 1.00 40.53 101 ASN A O 1
#